Protein AF-A7RMU3-F1 (afdb_monomer)

pLDDT: mean 78.62, std 14.37, range [49.41, 98.62]

Secondary structure (DSSP, 8-state):
--HHHHHHHHHHHHHHHHHHHHHHHHHT----S---TTSPPPP----HHHHHPPP--SHHHHHHHHHHHHHHHTT-SS----HHHHHTT--S-TT---HHHHHHHHHHHHHHHHHT--HHHHHHHHHHHHHHHHHHHHHHHHHHHHHHHHHHHHHHHHHH--

Foldseek 3Di:
DPVVVVVVVVVVVVLVVLLVVLLCVVVPLPPPPPDPPVADDPDSLPDPLPPPDDPPDDPVSSVVSSVQVSCVVVVNHDDQQDVVVVQVPDPDDDPDDDSVNSVVSVVCVSCVVVVPPCRVVVVVVVVVVVVVVVVVVVVVVVVVVVVVVVVVVVVVVVVVVD

Solvent-accessible surface area (backbone atoms only — not comparable to full-atom values): 9875 Å² total; per-residue (Å²): 137,60,71,66,60,54,53,50,52,53,49,52,48,51,53,51,55,49,47,52,50,51,47,45,55,65,72,54,64,59,71,67,75,83,67,56,90,89,51,84,77,75,81,80,78,74,51,75,71,66,74,78,52,73,84,78,81,50,74,68,49,50,50,56,50,44,49,50,49,47,31,39,74,76,69,74,42,84,86,62,68,58,53,74,68,54,57,78,75,49,98,66,74,88,88,77,74,53,74,65,54,32,48,51,55,52,51,50,65,68,48,51,70,61,78,72,61,49,67,66,60,54,47,52,54,51,48,54,52,49,51,55,51,49,52,50,54,53,51,52,51,50,53,52,52,48,55,52,49,55,53,47,54,51,54,54,52,59,63,73,77,108

InterPro domains:
  IPR025486 LONGIFOLIA 1/2-like, C-terminal domain [PF14309] (7-140)
  IPR028750 Centrosome-associated protein 350/Coiled-coil domain-containing protein 187 [PTHR13958] (4-151)

Structure (mmCIF, N/CA/C/O backbone):
data_AF-A7RMU3-F1
#
_entry.id   AF-A7RMU3-F1
#
loop_
_atom_site.group_PDB
_atom_site.id
_atom_site.type_symbol
_atom_site.label_atom_id
_atom_site.label_alt_id
_atom_site.label_comp_id
_atom_site.label_asym_id
_atom_site.label_entity_id
_atom_site.label_seq_id
_atom_site.pdbx_PDB_ins_code
_atom_site.Cartn_x
_atom_site.Cartn_y
_atom_site.Cartn_z
_atom_site.occupancy
_atom_site.B_iso_or_equiv
_atom_site.auth_seq_id
_atom_site.auth_comp_id
_atom_site.auth_asym_id
_atom_site.auth_atom_id
_atom_site.pdbx_PDB_model_num
ATOM 1 N N . ASN A 1 1 ? 10.843 22.981 -36.437 1.00 56.31 1 ASN A N 1
ATOM 2 C CA . ASN A 1 1 ? 10.324 21.910 -35.562 1.00 56.31 1 ASN A CA 1
ATOM 3 C C . ASN A 1 1 ? 10.953 20.600 -35.972 1.00 56.31 1 ASN A C 1
ATOM 5 O O . ASN A 1 1 ? 10.464 19.962 -36.891 1.00 56.31 1 ASN A O 1
ATOM 9 N N . ASP A 1 2 ? 12.086 20.269 -35.358 1.00 63.22 2 ASP A N 1
ATOM 10 C CA . ASP A 1 2 ? 12.816 19.035 -35.638 1.00 63.22 2 ASP A CA 1
ATOM 11 C C . ASP A 1 2 ? 12.253 17.925 -34.725 1.00 63.22 2 ASP A C 1
ATOM 13 O O . ASP A 1 2 ? 12.380 18.038 -33.499 1.00 63.22 2 ASP A O 1
ATOM 17 N N . PRO A 1 3 ? 11.566 16.898 -35.258 1.00 70.25 3 PRO A N 1
ATOM 18 C CA . PRO A 1 3 ? 10.909 15.867 -34.444 1.00 70.25 3 PRO A CA 1
ATOM 19 C C . PRO A 1 3 ? 11.898 15.108 -33.546 1.00 70.25 3 PRO A C 1
ATOM 21 O O . PRO A 1 3 ? 11.534 14.642 -32.465 1.00 70.25 3 PRO A O 1
ATOM 24 N N . ASN A 1 4 ? 13.170 15.054 -33.945 1.00 79.50 4 ASN A N 1
ATOM 25 C CA . ASN A 1 4 ? 14.235 14.423 -33.175 1.00 79.50 4 ASN A CA 1
ATOM 26 C C . ASN A 1 4 ? 14.568 15.201 -31.886 1.00 79.50 4 ASN A C 1
ATOM 28 O O . ASN A 1 4 ? 14.820 14.611 -30.835 1.00 79.50 4 ASN A O 1
ATOM 32 N N . ALA A 1 5 ? 14.504 16.536 -31.932 1.00 83.00 5 ALA A N 1
ATOM 33 C CA . ALA A 1 5 ? 14.747 17.377 -30.761 1.00 83.00 5 ALA A CA 1
ATOM 34 C C . ALA A 1 5 ? 13.651 17.198 -29.696 1.00 83.00 5 ALA A C 1
ATOM 36 O O . ALA A 1 5 ? 13.964 17.108 -28.509 1.00 83.00 5 ALA A O 1
ATOM 37 N N . ALA A 1 6 ? 12.388 17.072 -30.118 1.00 85.81 6 ALA A N 1
ATOM 38 C CA . ALA A 1 6 ? 11.264 16.820 -29.216 1.00 85.81 6 ALA A CA 1
ATOM 39 C C . ALA A 1 6 ? 11.362 15.431 -28.561 1.00 85.81 6 ALA A C 1
ATOM 41 O O . ALA A 1 6 ? 11.269 15.319 -27.341 1.00 85.81 6 ALA A O 1
ATOM 42 N N . SER A 1 7 ? 11.654 14.387 -29.347 1.00 87.25 7 SER A N 1
ATOM 43 C CA . SER A 1 7 ? 11.847 13.027 -28.821 1.00 87.25 7 SER A CA 1
ATOM 44 C C . SER A 1 7 ? 12.990 12.956 -27.804 1.00 87.25 7 SER A C 1
ATOM 46 O O . SER A 1 7 ? 12.871 12.283 -26.779 1.00 87.25 7 SER A O 1
ATOM 48 N N . LYS A 1 8 ? 14.094 13.670 -28.057 1.00 91.00 8 LYS A N 1
ATOM 49 C CA . LYS A 1 8 ? 15.239 13.732 -27.140 1.00 91.00 8 LYS A CA 1
ATOM 50 C C . LYS A 1 8 ? 14.878 14.404 -25.815 1.00 91.00 8 LYS A C 1
ATOM 52 O O . LYS A 1 8 ? 15.271 13.904 -24.765 1.00 91.00 8 LYS A O 1
ATOM 57 N N . GLN A 1 9 ? 14.119 15.499 -25.851 1.00 91.50 9 GLN A N 1
ATOM 58 C CA . GLN A 1 9 ? 13.654 16.187 -24.642 1.00 91.50 9 GLN A CA 1
ATOM 59 C C . GLN A 1 9 ? 12.694 15.314 -23.824 1.00 91.50 9 GLN A C 1
ATOM 61 O O . GLN A 1 9 ? 12.843 15.221 -22.608 1.00 91.50 9 GLN A O 1
ATOM 66 N N . SER A 1 10 ? 11.756 14.621 -24.480 1.00 91.12 10 SER A N 1
ATOM 67 C CA . SER A 1 10 ? 10.851 13.680 -23.808 1.00 91.12 10 SER A CA 1
ATOM 68 C C . SER A 1 10 ? 11.609 12.537 -23.133 1.00 91.12 10 SER A C 1
ATOM 70 O O . SER A 1 10 ? 11.321 12.216 -21.983 1.00 91.12 10 SER A O 1
ATOM 72 N N . TYR A 1 11 ? 12.611 11.963 -23.806 1.00 91.81 11 TYR A N 1
ATOM 73 C CA . TYR A 1 11 ? 13.447 10.910 -23.227 1.00 91.81 11 TYR A CA 1
ATOM 74 C C . TYR A 1 11 ? 14.271 11.408 -22.031 1.00 91.81 11 TYR A C 1
ATOM 76 O O . TYR A 1 11 ? 14.310 10.750 -20.998 1.00 91.81 11 TYR A O 1
ATOM 84 N N . GLN A 1 12 ? 14.888 12.592 -22.131 1.00 92.75 12 GLN A N 1
ATOM 85 C CA . GLN A 1 12 ? 15.633 13.193 -21.017 1.00 92.75 12 GLN A CA 1
ATOM 86 C C . GLN A 1 12 ? 14.746 13.428 -19.796 1.00 92.75 12 GLN A C 1
ATOM 88 O O . GLN A 1 12 ? 15.159 13.127 -18.678 1.00 92.75 12 GLN A O 1
ATOM 93 N N . LYS A 1 13 ? 13.523 13.923 -20.013 1.00 94.44 13 LYS A N 1
ATOM 94 C CA . LYS A 1 13 ? 12.555 14.121 -18.938 1.00 94.44 13 LYS A CA 1
ATOM 95 C C . LYS A 1 13 ? 12.155 12.795 -18.292 1.00 94.44 13 LYS A C 1
ATOM 97 O O . LYS A 1 13 ? 12.192 12.697 -17.076 1.00 94.44 13 LYS A O 1
ATOM 102 N N . LEU A 1 14 ? 11.864 11.769 -19.094 1.00 93.88 14 LEU A N 1
ATOM 103 C CA . LEU A 1 14 ? 11.546 10.432 -18.589 1.00 93.88 14 LEU A CA 1
ATOM 104 C C . LEU A 1 14 ? 12.677 9.868 -17.726 1.00 93.88 14 LEU A C 1
ATOM 106 O O . LEU A 1 14 ? 12.418 9.377 -16.635 1.00 93.88 14 LEU A O 1
ATOM 110 N N . VAL A 1 15 ? 13.927 9.960 -18.189 1.00 94.69 15 VAL A N 1
ATOM 111 C CA . VAL A 1 15 ? 15.086 9.477 -17.423 1.00 94.69 15 VAL A CA 1
ATOM 112 C C . VAL A 1 15 ? 15.251 10.270 -16.128 1.00 94.69 15 VAL A C 1
ATOM 114 O O . VAL A 1 15 ? 15.535 9.674 -15.093 1.00 94.69 15 VAL A O 1
ATOM 117 N N . PHE A 1 16 ? 15.059 11.590 -16.160 1.00 95.19 16 PHE A N 1
ATOM 118 C CA . PHE A 1 16 ? 15.137 12.438 -14.972 1.00 95.19 16 PHE A CA 1
ATOM 119 C C . PHE A 1 16 ? 14.052 12.093 -13.943 1.00 95.19 16 PHE A C 1
ATOM 121 O O . PHE A 1 16 ? 14.377 11.830 -12.785 1.00 95.19 16 PHE A O 1
ATOM 128 N N . ASP A 1 17 ? 12.790 12.033 -14.373 1.00 94.88 17 ASP A N 1
ATOM 129 C CA . ASP A 1 17 ? 11.648 11.712 -13.513 1.00 94.88 17 ASP A CA 1
ATOM 130 C C . ASP A 1 17 ? 11.823 10.311 -12.897 1.00 94.88 17 ASP A C 1
ATOM 132 O O . ASP A 1 17 ? 11.750 10.159 -11.677 1.00 94.88 17 ASP A O 1
ATOM 136 N N . LEU A 1 18 ? 12.204 9.321 -13.717 1.00 92.75 18 LEU A N 1
ATOM 137 C CA . LEU A 1 18 ? 12.477 7.948 -13.283 1.00 92.75 18 LEU A CA 1
ATOM 138 C C . LEU A 1 18 ? 13.647 7.860 -12.293 1.00 92.75 18 LEU A C 1
ATOM 140 O O . LEU A 1 18 ? 13.594 7.096 -11.334 1.00 92.75 18 LEU A O 1
ATOM 144 N N . THR A 1 19 ? 14.711 8.636 -12.510 1.00 93.62 19 THR A N 1
ATOM 145 C CA . THR A 1 19 ? 15.846 8.708 -11.575 1.00 93.62 19 THR A CA 1
ATOM 146 C C . THR A 1 19 ? 15.390 9.258 -10.227 1.00 93.62 19 THR A C 1
ATOM 148 O O . THR A 1 19 ? 15.781 8.730 -9.188 1.00 93.62 19 THR A O 1
ATOM 151 N N . GLY A 1 20 ? 14.529 10.279 -10.236 1.00 90.75 20 GLY A N 1
ATOM 152 C CA . GLY A 1 20 ? 13.927 10.840 -9.029 1.00 90.75 20 GLY A CA 1
ATOM 153 C C . GLY A 1 20 ? 13.026 9.849 -8.290 1.00 90.75 20 GLY A C 1
ATOM 154 O O . GLY A 1 20 ? 13.092 9.792 -7.064 1.00 90.75 20 GLY A O 1
ATOM 155 N N . ASP A 1 21 ? 12.227 9.061 -9.013 1.00 88.62 21 ASP A N 1
ATOM 156 C CA . ASP A 1 21 ? 11.401 7.989 -8.439 1.00 88.62 21 ASP A CA 1
ATOM 157 C C . ASP A 1 21 ? 12.266 6.901 -7.797 1.00 88.62 21 ASP A C 1
ATOM 159 O O . ASP A 1 21 ? 12.105 6.606 -6.619 1.00 88.62 21 ASP A O 1
ATOM 163 N N . VAL A 1 22 ? 13.258 6.376 -8.522 1.00 87.44 22 VAL A N 1
ATOM 164 C CA . VAL A 1 22 ? 14.179 5.351 -8.001 1.00 87.44 22 VAL A CA 1
ATOM 165 C C . VAL A 1 22 ? 14.943 5.855 -6.778 1.00 87.44 22 VAL A C 1
ATOM 167 O O . VAL A 1 22 ? 15.112 5.124 -5.804 1.00 87.44 22 VAL A O 1
ATOM 170 N N . PHE A 1 23 ? 15.412 7.101 -6.809 1.00 86.75 23 PHE A N 1
ATOM 171 C CA . PHE A 1 23 ? 16.109 7.699 -5.676 1.00 86.75 23 PHE A CA 1
ATOM 172 C C . PHE A 1 23 ? 15.183 7.883 -4.473 1.00 86.75 23 PHE A C 1
ATOM 174 O O . PHE A 1 23 ? 15.583 7.595 -3.344 1.00 86.75 23 PHE A O 1
ATOM 181 N N . ARG A 1 24 ? 13.931 8.305 -4.703 1.00 84.44 24 ARG A N 1
ATOM 182 C CA . ARG A 1 24 ? 12.916 8.335 -3.651 1.00 84.44 24 ARG A CA 1
ATOM 183 C C . ARG A 1 24 ? 12.680 6.948 -3.096 1.00 84.44 24 ARG A C 1
ATOM 185 O O . ARG A 1 24 ? 12.757 6.844 -1.890 1.00 84.44 24 ARG A O 1
ATOM 192 N N . ASP A 1 25 ? 12.494 5.915 -3.905 1.00 80.31 25 ASP A N 1
ATOM 193 C CA . ASP A 1 25 ? 12.269 4.544 -3.429 1.00 80.31 25 ASP A CA 1
ATOM 194 C C . ASP A 1 25 ? 13.432 4.009 -2.578 1.00 80.31 25 ASP A C 1
ATOM 196 O O . ASP A 1 25 ? 13.215 3.265 -1.625 1.00 80.31 25 ASP A O 1
ATOM 200 N N . ILE A 1 26 ? 14.670 4.400 -2.895 1.00 79.62 26 ILE A N 1
ATOM 201 C CA . ILE A 1 26 ? 15.865 4.059 -2.105 1.00 79.62 26 ILE A CA 1
ATOM 202 C C . ILE A 1 26 ? 15.875 4.828 -0.772 1.00 79.62 26 ILE A C 1
ATOM 204 O O . ILE A 1 26 ? 16.167 4.278 0.284 1.00 79.62 26 ILE A O 1
ATOM 208 N N . LEU A 1 27 ? 15.536 6.115 -0.770 1.00 75.06 27 LEU A N 1
ATOM 209 C CA . LEU A 1 27 ? 15.472 6.886 0.479 1.00 75.06 27 LEU A CA 1
ATOM 210 C C . LEU A 1 27 ? 14.223 6.565 1.320 1.00 75.06 27 LEU A C 1
ATOM 212 O O . LEU A 1 27 ? 14.271 6.618 2.546 1.00 75.06 27 LEU A O 1
ATOM 216 N N . HIS A 1 28 ? 13.125 6.218 0.654 1.00 66.62 28 HIS A N 1
ATOM 217 C CA . HIS A 1 28 ? 11.844 5.766 1.188 1.00 66.62 28 HIS A CA 1
ATOM 218 C C . HIS A 1 28 ? 11.833 4.243 1.304 1.00 66.62 28 HIS A C 1
ATOM 220 O O . HIS A 1 28 ? 10.772 3.629 1.197 1.00 66.62 28 HIS A O 1
ATOM 226 N N . GLU A 1 29 ? 12.969 3.605 1.614 1.00 58.12 29 GLU A N 1
ATOM 227 C CA . GLU A 1 29 ? 12.901 2.363 2.380 1.00 58.12 29 GLU A CA 1
ATOM 228 C C . GLU A 1 29 ? 12.344 2.747 3.758 1.00 58.12 29 GLU A C 1
ATOM 230 O O . GLU A 1 29 ? 13.066 2.911 4.743 1.00 58.12 29 GLU A O 1
ATOM 235 N N . GLU A 1 30 ? 11.037 3.032 3.763 1.00 49.41 30 GLU A N 1
ATOM 236 C CA . GLU A 1 30 ? 10.263 3.530 4.870 1.00 49.41 30 GLU A CA 1
ATOM 237 C C . GLU A 1 30 ? 10.587 2.586 6.008 1.00 49.41 30 GLU A C 1
ATOM 239 O O . GLU A 1 30 ? 10.277 1.389 5.966 1.00 49.41 30 GLU A O 1
ATOM 244 N N . SER A 1 31 ? 11.225 3.117 7.052 1.00 50.72 31 SER A N 1
ATOM 245 C CA . SER A 1 31 ? 10.990 2.548 8.364 1.00 50.72 31 SER A CA 1
ATOM 246 C C . SER A 1 31 ? 9.474 2.406 8.435 1.00 50.72 31 SER A C 1
ATOM 248 O O . SER A 1 31 ? 8.814 3.445 8.344 1.00 50.72 31 SER A O 1
ATOM 250 N N . PRO A 1 32 ? 8.923 1.174 8.517 1.00 56.69 32 PRO A N 1
ATOM 251 C CA . PRO A 1 32 ? 7.483 0.992 8.546 1.00 56.69 32 PRO A CA 1
ATOM 252 C C . PRO A 1 32 ? 6.947 1.999 9.559 1.00 56.69 32 PRO A C 1
ATOM 254 O O . P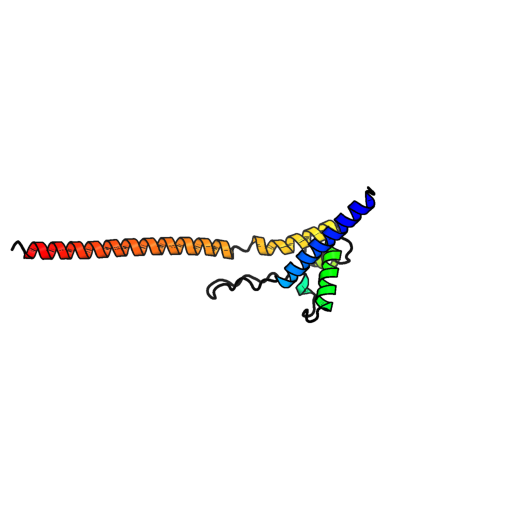RO A 1 32 ? 7.556 2.067 10.641 1.00 56.69 32 PRO A O 1
ATOM 257 N N . PRO A 1 33 ? 5.936 2.823 9.210 1.00 59.28 33 PRO A N 1
ATOM 258 C CA . PRO A 1 33 ? 5.424 3.849 10.114 1.00 59.28 33 PRO A CA 1
ATOM 259 C C . PRO A 1 33 ? 5.280 3.190 11.470 1.00 59.28 33 PRO A C 1
ATOM 261 O O . PRO A 1 33 ? 4.690 2.110 11.516 1.00 59.28 33 PRO A O 1
ATOM 264 N N . ALA A 1 34 ? 5.963 3.737 12.487 1.00 65.69 34 ALA A N 1
ATOM 265 C CA . ALA A 1 34 ? 6.319 3.008 13.701 1.00 65.69 34 ALA A CA 1
ATOM 266 C C . ALA A 1 34 ? 5.100 2.241 14.219 1.00 65.69 34 ALA A C 1
ATOM 268 O O . ALA A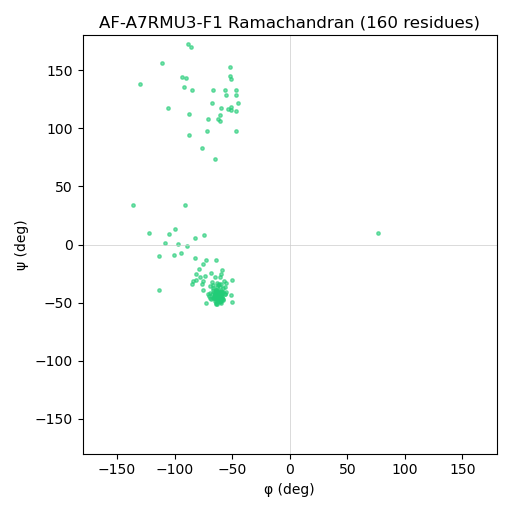 1 34 ? 4.206 2.824 14.833 1.00 65.69 34 ALA A O 1
ATOM 269 N N . ARG A 1 35 ? 5.023 0.944 13.885 1.00 71.19 35 ARG A N 1
ATOM 270 C CA . ARG A 1 35 ? 3.855 0.149 14.243 1.00 71.19 35 ARG A CA 1
ATOM 271 C C . ARG A 1 35 ? 3.880 0.064 15.765 1.00 71.19 35 ARG A C 1
ATOM 273 O O . ARG A 1 35 ? 4.952 -0.186 16.326 1.00 71.19 35 ARG A O 1
ATOM 280 N N . PRO A 1 36 ? 2.751 0.310 16.443 1.00 77.94 36 PRO A N 1
ATOM 281 C CA . PRO A 1 36 ? 2.696 0.170 17.888 1.00 77.94 36 PRO A CA 1
ATOM 282 C C . PRO A 1 36 ? 3.225 -1.204 18.314 1.00 77.94 36 PRO A C 1
ATOM 284 O O . PRO A 1 36 ? 2.997 -2.190 17.621 1.00 77.94 36 PRO A O 1
ATOM 287 N N . LEU A 1 37 ? 3.907 -1.287 19.459 1.00 79.12 37 LEU A N 1
ATOM 288 C CA . LEU A 1 37 ? 4.605 -2.508 19.904 1.00 79.12 37 LEU A CA 1
ATOM 289 C C . LEU A 1 37 ? 3.696 -3.741 20.058 1.00 79.12 37 LEU A C 1
ATOM 291 O O . LEU A 1 37 ? 4.177 -4.869 20.043 1.00 79.12 37 LEU A O 1
ATOM 295 N N . TRP A 1 38 ? 2.390 -3.532 20.228 1.00 80.44 38 TRP A N 1
ATOM 296 C CA . TRP A 1 38 ? 1.387 -4.592 20.330 1.00 80.44 38 TRP A CA 1
ATOM 297 C C . TRP A 1 38 ? 0.931 -5.129 18.961 1.00 80.44 38 TRP A C 1
ATOM 299 O O . TRP A 1 38 ? 0.250 -6.152 18.895 1.00 80.44 38 TRP A O 1
ATOM 309 N N . MET A 1 39 ? 1.291 -4.457 17.866 1.00 77.19 39 MET A N 1
ATOM 310 C CA . MET A 1 39 ? 0.985 -4.872 16.502 1.00 77.19 39 MET A CA 1
ATOM 311 C C . MET A 1 39 ? 2.107 -5.762 15.962 1.00 77.19 39 MET A C 1
ATOM 313 O O . MET A 1 39 ? 3.289 -5.524 16.216 1.00 77.19 39 MET A O 1
ATOM 317 N N . LYS A 1 40 ? 1.750 -6.778 15.168 1.00 77.19 40 LYS A N 1
ATOM 318 C CA . LYS A 1 40 ? 2.741 -7.586 14.450 1.00 77.19 40 LYS A CA 1
ATOM 319 C C . LYS A 1 40 ? 3.631 -6.668 13.602 1.00 77.19 40 LYS A C 1
ATOM 321 O O . LYS A 1 40 ? 3.147 -5.830 12.837 1.00 77.19 40 LYS A O 1
ATOM 326 N N . GLN A 1 41 ? 4.947 -6.818 13.744 1.00 71.06 41 GLN A N 1
ATOM 327 C CA . GLN A 1 41 ? 5.896 -6.113 12.889 1.00 71.06 41 GLN A CA 1
ATOM 328 C C . GLN A 1 41 ? 5.781 -6.662 11.469 1.00 71.06 41 GLN A C 1
ATOM 330 O O . GLN A 1 41 ? 6.013 -7.852 11.243 1.00 71.06 41 GLN A O 1
ATOM 335 N N . ARG A 1 42 ? 5.484 -5.780 10.510 1.00 66.88 42 ARG A N 1
ATOM 336 C CA . ARG A 1 42 ? 5.448 -6.151 9.095 1.00 66.88 42 ARG A CA 1
ATOM 337 C C . ARG A 1 42 ? 6.794 -6.750 8.695 1.00 66.88 42 ARG A C 1
ATOM 339 O O . ARG A 1 42 ? 7.857 -6.194 9.000 1.00 66.88 42 ARG A O 1
ATOM 346 N N . ARG A 1 43 ? 6.756 -7.890 8.001 1.00 63.53 43 ARG A N 1
ATOM 347 C CA . ARG A 1 43 ? 7.964 -8.495 7.433 1.00 63.53 43 ARG A CA 1
ATOM 348 C C . ARG A 1 43 ? 8.576 -7.488 6.464 1.00 63.53 43 ARG A C 1
ATOM 350 O O . ARG A 1 43 ? 7.945 -7.109 5.482 1.00 63.53 43 ARG A O 1
ATOM 357 N N . ARG A 1 44 ? 9.799 -7.030 6.757 1.00 59.41 44 ARG A N 1
ATOM 358 C CA . ARG A 1 44 ? 10.530 -6.125 5.864 1.00 59.41 44 ARG A CA 1
ATOM 359 C C . ARG A 1 44 ? 10.767 -6.847 4.541 1.00 59.41 44 ARG A C 1
ATOM 361 O O . ARG A 1 44 ? 11.585 -7.767 4.481 1.00 59.41 44 ARG A O 1
ATOM 368 N N . GLN A 1 45 ? 10.062 -6.431 3.496 1.00 58.94 45 GLN A N 1
ATOM 369 C CA . GLN A 1 45 ? 10.390 -6.827 2.136 1.00 58.94 45 GLN A CA 1
ATOM 370 C C . GLN A 1 45 ? 11.668 -6.083 1.772 1.00 58.94 45 GLN A C 1
ATOM 372 O O . GLN A 1 45 ? 11.629 -4.905 1.443 1.00 58.94 45 GLN A O 1
ATOM 377 N N . LYS A 1 46 ? 12.824 -6.744 1.903 1.00 55.56 46 LYS A N 1
ATOM 378 C CA . LYS A 1 46 ? 14.081 -6.155 1.435 1.00 55.56 46 LYS A CA 1
ATOM 379 C C . LYS A 1 46 ? 13.947 -5.926 -0.065 1.00 55.56 46 LYS A C 1
ATOM 381 O O . LYS A 1 46 ? 13.908 -6.909 -0.828 1.00 55.56 46 LYS A O 1
ATOM 386 N N . SER A 1 47 ? 13.895 -4.657 -0.473 1.00 58.38 47 SER A N 1
ATOM 387 C CA . SER A 1 47 ? 13.983 -4.294 -1.885 1.00 58.38 47 SER A CA 1
ATOM 388 C C . SER A 1 47 ? 15.217 -4.981 -2.478 1.00 58.38 47 SER A C 1
ATOM 390 O O . SER A 1 47 ? 16.233 -5.155 -1.795 1.00 58.38 47 SER A O 1
ATOM 392 N N . ARG A 1 48 ? 15.125 -5.457 -3.730 1.00 57.50 48 ARG A N 1
ATOM 393 C CA . ARG A 1 48 ? 16.240 -6.146 -4.417 1.00 57.50 48 ARG A CA 1
ATOM 394 C C . ARG A 1 48 ? 17.540 -5.343 -4.332 1.00 57.50 48 ARG A C 1
ATOM 396 O O . ARG A 1 48 ? 18.602 -5.945 -4.217 1.00 57.50 48 ARG A O 1
ATOM 403 N N . ILE A 1 49 ? 17.406 -4.020 -4.280 1.00 54.41 49 ILE A N 1
ATOM 404 C CA . ILE A 1 49 ? 18.471 -3.043 -4.093 1.00 54.41 49 ILE A CA 1
ATOM 405 C C . ILE A 1 49 ? 19.347 -3.419 -2.882 1.00 54.41 49 ILE A C 1
ATOM 407 O O . ILE A 1 49 ? 20.546 -3.601 -3.025 1.00 54.41 49 ILE A O 1
ATOM 411 N N . TYR A 1 50 ? 18.767 -3.711 -1.718 1.00 55.56 50 TYR A N 1
ATOM 412 C CA . TYR A 1 50 ? 19.525 -3.976 -0.483 1.00 55.56 50 TYR A CA 1
ATOM 413 C C . TYR A 1 50 ? 19.918 -5.437 -0.268 1.00 55.56 50 TYR A C 1
ATOM 415 O O . TYR A 1 50 ? 20.541 -5.773 0.741 1.00 55.56 50 TYR A O 1
ATOM 423 N N . ARG A 1 51 ? 19.532 -6.352 -1.168 1.00 55.41 51 ARG A N 1
ATOM 424 C CA . ARG A 1 51 ? 19.918 -7.768 -1.037 1.00 55.41 51 ARG A CA 1
ATOM 425 C C . ARG A 1 51 ? 21.357 -8.028 -1.476 1.00 55.41 51 ARG A C 1
ATOM 427 O O . ARG A 1 51 ? 21.950 -8.980 -0.975 1.00 55.41 51 ARG A O 1
ATOM 434 N N . SER A 1 52 ? 21.892 -7.220 -2.388 1.00 51.81 52 SER A N 1
ATOM 435 C CA . SER A 1 52 ? 23.229 -7.394 -2.972 1.00 51.81 52 SER A CA 1
ATOM 436 C C . SER A 1 52 ? 24.223 -6.294 -2.607 1.00 51.81 52 SER A C 1
ATOM 438 O O . SER A 1 52 ? 25.405 -6.451 -2.902 1.00 51.81 52 SER A O 1
ATOM 440 N N . LEU A 1 53 ? 23.775 -5.203 -1.983 1.00 53.53 53 LEU A N 1
ATOM 441 C CA . LEU A 1 53 ? 24.631 -4.056 -1.705 1.00 53.53 53 LEU A CA 1
ATOM 442 C C . LEU A 1 53 ? 25.291 -4.134 -0.329 1.00 53.53 53 LEU A C 1
ATOM 444 O O . LEU A 1 53 ? 24.659 -4.428 0.688 1.00 53.53 53 LEU A O 1
ATOM 448 N N . THR A 1 54 ? 26.582 -3.811 -0.318 1.00 58.19 54 THR A N 1
ATOM 449 C CA . THR A 1 54 ? 27.279 -3.250 0.840 1.00 58.19 54 THR A CA 1
ATOM 450 C C . THR A 1 54 ? 26.512 -2.035 1.377 1.00 58.19 54 THR A C 1
ATOM 452 O O . THR A 1 54 ? 25.798 -1.389 0.610 1.00 58.19 54 THR A O 1
ATOM 455 N N . PRO A 1 55 ? 26.610 -1.711 2.679 1.00 62.75 55 PRO A N 1
ATOM 456 C CA . PRO A 1 55 ? 25.898 -0.569 3.245 1.00 62.75 55 PRO A CA 1
ATOM 457 C C . PRO A 1 55 ? 26.218 0.702 2.450 1.00 62.75 55 PRO A C 1
ATOM 459 O O . PRO A 1 55 ? 27.377 1.104 2.421 1.00 62.75 55 PRO A O 1
ATOM 462 N N . LEU A 1 56 ? 25.200 1.294 1.819 1.00 70.75 56 LEU A N 1
ATOM 463 C CA . LEU A 1 56 ? 25.289 2.571 1.109 1.00 70.75 56 LEU A CA 1
ATOM 464 C C . LEU A 1 56 ? 25.717 3.646 2.116 1.00 70.75 56 LEU A C 1
ATOM 466 O O . LEU A 1 56 ? 24.932 4.006 3.001 1.00 70.75 56 LEU A O 1
ATOM 470 N N . ARG A 1 57 ? 26.969 4.099 2.044 1.00 72.12 57 ARG A N 1
ATOM 471 C CA . ARG A 1 57 ? 27.537 5.061 3.001 1.00 72.12 57 ARG A CA 1
ATOM 472 C C . ARG A 1 57 ? 27.855 6.392 2.351 1.00 72.12 57 ARG A C 1
ATOM 474 O O . ARG A 1 57 ? 27.591 7.419 2.972 1.00 72.12 57 ARG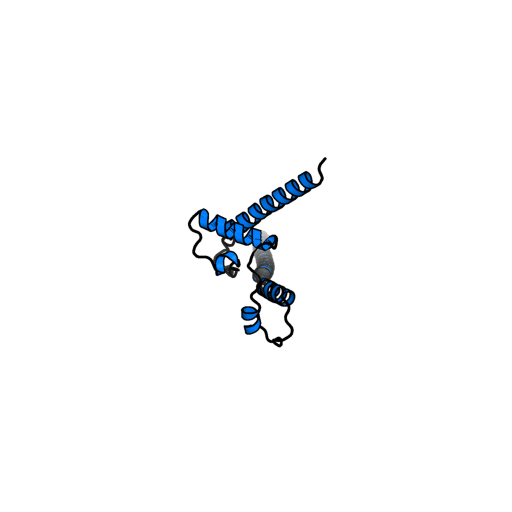 A O 1
ATOM 481 N N . ASP A 1 58 ? 28.358 6.350 1.125 1.00 80.00 58 ASP A N 1
ATOM 482 C CA . ASP A 1 58 ? 28.831 7.526 0.408 1.00 80.00 58 ASP A CA 1
ATOM 483 C C . ASP A 1 58 ? 27.912 7.859 -0.775 1.00 80.00 58 ASP A C 1
ATOM 485 O O . ASP A 1 58 ? 27.198 7.001 -1.294 1.00 80.00 58 ASP A O 1
ATOM 489 N N . GLU A 1 59 ? 27.914 9.122 -1.208 1.00 80.75 59 GLU A N 1
ATOM 490 C CA . GLU A 1 59 ? 27.087 9.608 -2.328 1.00 80.75 59 GLU A CA 1
ATOM 491 C C . GLU A 1 59 ? 27.335 8.813 -3.623 1.00 80.75 59 GLU A C 1
ATOM 493 O O . GLU A 1 59 ? 26.394 8.496 -4.355 1.00 80.75 59 GLU A O 1
ATOM 498 N N . ASP A 1 60 ? 28.585 8.407 -3.851 1.00 82.06 60 ASP A N 1
ATOM 499 C CA . ASP A 1 60 ? 28.988 7.595 -5.000 1.00 82.06 60 ASP A CA 1
ATOM 500 C C . ASP A 1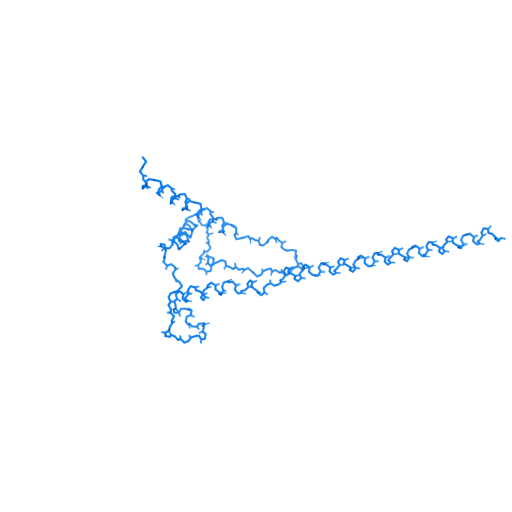 60 ? 28.325 6.206 -5.006 1.00 82.06 60 ASP A C 1
ATOM 502 O O . ASP A 1 60 ? 27.964 5.696 -6.073 1.00 82.06 60 ASP A O 1
ATOM 506 N N . ASP A 1 61 ? 28.080 5.620 -3.826 1.00 81.25 61 ASP A N 1
ATOM 507 C CA . ASP A 1 61 ? 27.380 4.338 -3.707 1.00 81.25 61 ASP A CA 1
ATOM 508 C C . ASP A 1 61 ? 25.929 4.481 -4.186 1.00 81.25 61 ASP A C 1
ATOM 510 O O . ASP A 1 61 ? 25.421 3.649 -4.945 1.00 81.25 61 ASP A O 1
ATOM 514 N N . TYR A 1 62 ? 25.255 5.563 -3.777 1.00 82.25 62 TYR A N 1
ATOM 515 C CA . TYR A 1 62 ? 23.885 5.848 -4.208 1.00 82.25 62 TYR A CA 1
ATOM 516 C C . TYR A 1 62 ? 23.827 6.082 -5.713 1.00 82.25 62 TYR A C 1
ATOM 518 O O . TYR A 1 62 ? 22.935 5.550 -6.374 1.00 82.25 62 TYR A O 1
ATOM 526 N N . LEU A 1 63 ? 24.786 6.824 -6.270 1.00 86.88 63 LEU A N 1
ATOM 527 C CA . LEU A 1 63 ? 24.836 7.107 -7.700 1.00 86.88 63 LEU A CA 1
ATOM 528 C C . LEU A 1 63 ? 24.963 5.819 -8.517 1.00 86.88 63 LEU A C 1
ATOM 530 O O . LEU A 1 63 ? 24.174 5.608 -9.440 1.00 86.88 63 LEU A O 1
ATOM 534 N N . GLN A 1 64 ? 25.887 4.927 -8.152 1.00 85.19 64 GLN A N 1
ATOM 535 C CA . GLN A 1 64 ? 26.077 3.651 -8.847 1.00 85.19 64 GLN A CA 1
ATOM 536 C C . GLN A 1 64 ? 24.809 2.788 -8.808 1.00 85.19 64 GLN A C 1
ATOM 538 O O . GLN A 1 64 ? 24.423 2.159 -9.800 1.00 85.19 64 GLN A O 1
ATOM 543 N N . VAL A 1 65 ? 24.134 2.774 -7.663 1.00 83.56 65 VAL A N 1
ATOM 544 C CA . VAL A 1 65 ? 22.946 1.954 -7.429 1.00 83.56 65 VAL A CA 1
ATOM 545 C C . VAL A 1 65 ? 21.743 2.494 -8.182 1.00 83.56 65 VAL A C 1
ATOM 547 O O . VAL A 1 65 ? 21.116 1.747 -8.938 1.00 83.56 65 VAL A O 1
ATOM 550 N N . VAL A 1 66 ? 21.468 3.790 -8.049 1.00 88.00 66 VAL A N 1
ATOM 551 C CA . VAL A 1 66 ? 20.402 4.479 -8.783 1.00 88.00 66 VAL A CA 1
ATOM 552 C C . VAL A 1 66 ? 20.629 4.319 -10.281 1.00 88.00 66 VAL A C 1
ATOM 554 O O . VAL A 1 66 ? 19.717 3.909 -10.995 1.00 88.00 66 VAL A O 1
ATOM 557 N N . GLN A 1 67 ? 21.854 4.554 -10.760 1.00 89.12 67 GLN A N 1
ATOM 558 C CA . GLN A 1 67 ? 22.196 4.417 -12.171 1.00 89.12 67 GLN A CA 1
ATOM 559 C C . GLN A 1 67 ? 21.961 2.992 -12.671 1.00 89.12 67 GLN A C 1
ATOM 561 O O . GLN A 1 67 ? 21.314 2.811 -13.702 1.00 89.12 67 GLN A O 1
ATOM 566 N N . SER A 1 68 ? 22.444 1.974 -11.951 1.00 86.50 68 SER A N 1
ATOM 567 C CA . SER A 1 68 ? 22.236 0.577 -12.349 1.00 86.50 68 SER A CA 1
ATOM 568 C C . SER A 1 68 ? 20.746 0.234 -12.434 1.00 86.50 68 SER A C 1
ATOM 570 O O . SER A 1 68 ? 20.302 -0.377 -13.407 1.00 86.50 68 SER A O 1
ATOM 572 N N . ARG A 1 69 ? 19.948 0.715 -11.475 1.00 84.31 69 ARG A N 1
ATOM 573 C CA . ARG A 1 69 ? 18.509 0.473 -11.415 1.00 84.31 69 ARG A CA 1
ATOM 574 C C . ARG A 1 69 ? 17.755 1.180 -12.535 1.00 84.31 69 ARG A C 1
ATOM 576 O O . ARG A 1 69 ? 16.948 0.536 -13.200 1.00 84.31 69 ARG A O 1
ATOM 583 N N . VAL A 1 70 ? 18.035 2.460 -12.773 1.00 90.06 70 VAL A N 1
ATOM 584 C CA . VAL A 1 70 ? 17.449 3.231 -13.878 1.00 90.06 70 VAL A CA 1
ATOM 585 C C . VAL A 1 70 ? 17.788 2.568 -15.209 1.00 90.06 70 VAL A C 1
ATOM 587 O O . VAL A 1 70 ? 16.886 2.341 -16.009 1.00 90.06 70 VAL A O 1
ATOM 590 N N . MET A 1 71 ? 19.047 2.160 -15.411 1.00 88.88 71 MET A N 1
ATOM 591 C CA . MET A 1 71 ? 19.484 1.434 -16.608 1.00 88.88 71 MET A CA 1
ATOM 592 C C . MET A 1 71 ? 18.740 0.105 -16.784 1.00 88.88 71 MET A C 1
ATOM 594 O O . MET A 1 71 ? 18.314 -0.212 -17.894 1.00 88.88 71 MET A O 1
ATOM 598 N N . ASN A 1 72 ? 18.539 -0.664 -15.710 1.00 84.62 72 ASN A N 1
ATOM 599 C CA . ASN A 1 72 ? 17.758 -1.902 -15.758 1.00 84.62 72 ASN A CA 1
ATOM 600 C C . ASN A 1 72 ? 16.283 -1.636 -16.119 1.00 84.62 72 ASN A C 1
ATOM 602 O O . ASN A 1 72 ? 15.734 -2.348 -16.956 1.00 84.62 72 ASN A O 1
ATOM 606 N N . LEU A 1 73 ? 15.657 -0.596 -15.552 1.00 84.44 73 LEU A N 1
ATOM 607 C CA . LEU A 1 73 ? 14.252 -0.241 -15.809 1.00 84.44 73 LEU A CA 1
ATOM 608 C C . LEU A 1 73 ? 14.006 0.226 -17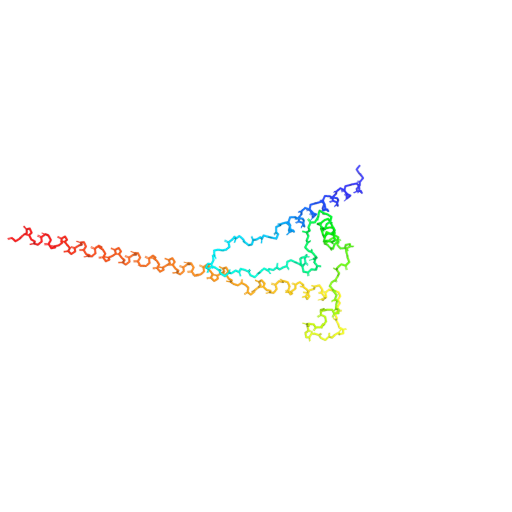.248 1.00 84.44 73 LEU A C 1
ATOM 610 O O . LEU A 1 73 ? 12.995 -0.132 -17.844 1.00 84.44 73 LEU A O 1
ATOM 614 N N . ILE A 1 74 ? 14.946 0.970 -17.835 1.00 87.06 74 ILE A N 1
ATOM 615 C CA . ILE A 1 74 ? 14.877 1.384 -19.248 1.00 87.06 74 ILE A CA 1
ATOM 616 C C . ILE A 1 74 ? 15.381 0.298 -20.217 1.00 87.06 74 ILE A C 1
ATOM 618 O O . ILE A 1 74 ? 15.487 0.541 -21.417 1.00 87.06 74 ILE A O 1
ATOM 622 N N . GLY A 1 75 ? 15.710 -0.899 -19.714 1.00 79.81 75 GLY A N 1
ATOM 623 C CA . GLY A 1 75 ? 16.121 -2.053 -20.520 1.00 79.81 75 GLY A CA 1
ATOM 624 C C . GLY A 1 75 ? 17.557 -2.006 -21.056 1.00 79.81 75 GLY A C 1
ATOM 625 O O . GLY A 1 75 ? 17.926 -2.849 -21.873 1.00 79.81 75 GLY A O 1
ATOM 626 N N . LEU A 1 76 ? 18.373 -1.050 -20.605 1.00 84.00 76 LEU A N 1
ATOM 627 C CA . LEU A 1 76 ? 19.783 -0.890 -20.990 1.00 84.00 76 LEU A CA 1
ATOM 628 C C . LEU A 1 76 ? 20.764 -1.568 -20.021 1.00 84.00 76 LEU A C 1
ATOM 630 O O . LEU A 1 76 ? 21.968 -1.595 -20.272 1.00 84.00 76 LEU A O 1
ATOM 634 N N . GLY A 1 77 ? 20.270 -2.072 -18.894 1.00 77.69 77 GLY A N 1
ATOM 635 C CA . GLY A 1 77 ? 21.085 -2.686 -17.856 1.00 77.69 77 GLY A CA 1
ATOM 636 C C . GLY A 1 77 ? 21.330 -4.187 -18.049 1.00 77.69 77 GLY A C 1
ATOM 637 O O . GLY A 1 77 ? 20.796 -4.838 -18.951 1.00 77.69 77 GLY A O 1
ATOM 638 N N . THR A 1 78 ? 22.196 -4.736 -17.198 1.00 67.06 78 THR A N 1
ATOM 639 C CA . THR A 1 78 ? 22.706 -6.113 -17.290 1.00 67.06 78 THR A CA 1
ATOM 640 C C . THR A 1 78 ? 22.018 -7.090 -16.334 1.00 67.06 78 THR A C 1
ATOM 642 O O . THR A 1 78 ? 22.216 -8.300 -16.471 1.00 67.06 78 THR A O 1
ATOM 645 N N . GLU A 1 79 ? 21.189 -6.615 -15.394 1.00 62.72 79 GLU A N 1
ATOM 646 C CA .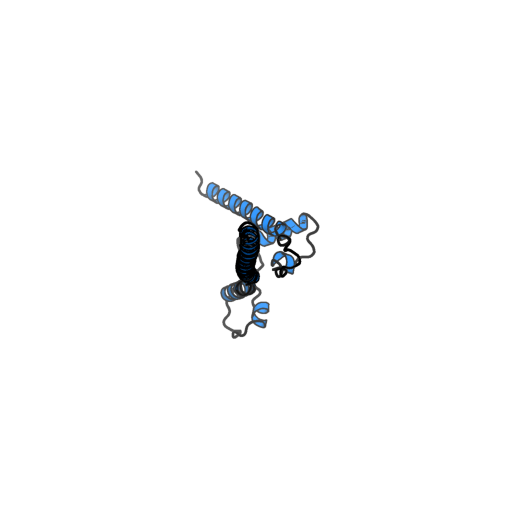 GLU A 1 79 ? 20.452 -7.486 -14.470 1.00 62.72 79 GLU A CA 1
ATOM 647 C C . GLU A 1 79 ? 19.265 -8.145 -15.177 1.00 62.72 79 GLU A C 1
ATOM 649 O O . GLU A 1 79 ? 18.118 -7.712 -15.080 1.00 62.72 79 GLU A O 1
ATOM 654 N N . ARG A 1 80 ? 19.532 -9.241 -15.884 1.00 61.81 80 ARG A N 1
ATOM 655 C CA . ARG A 1 80 ? 18.483 -10.187 -16.269 1.00 61.81 80 ARG A CA 1
ATOM 656 C C . ARG A 1 80 ? 18.387 -11.300 -15.226 1.00 61.81 80 ARG A C 1
ATOM 658 O O . ARG A 1 80 ? 19.425 -11.718 -14.702 1.00 61.81 80 ARG A O 1
ATOM 665 N N . PRO A 1 81 ? 17.180 -11.817 -14.934 1.00 62.12 81 PRO A N 1
ATOM 666 C CA . PRO A 1 81 ? 17.020 -12.984 -14.079 1.00 62.12 81 PRO A CA 1
ATOM 667 C C . PRO A 1 81 ? 17.932 -14.109 -14.560 1.00 62.12 81 PRO A C 1
ATOM 669 O O . PRO A 1 81 ? 17.812 -14.587 -15.690 1.00 62.12 81 PRO A O 1
ATOM 672 N N . ASN A 1 82 ? 18.862 -14.538 -13.707 1.00 62.91 82 ASN A N 1
ATOM 673 C CA . ASN A 1 82 ? 19.724 -15.652 -14.058 1.00 62.91 82 ASN A CA 1
ATOM 674 C C . ASN A 1 82 ? 18.887 -16.938 -14.056 1.00 62.91 82 ASN A C 1
ATOM 676 O O . ASN A 1 82 ? 18.487 -17.461 -13.013 1.00 62.91 82 ASN A O 1
ATOM 680 N N . LEU A 1 83 ? 18.629 -17.459 -15.252 1.00 60.31 83 LEU A N 1
ATOM 681 C CA . LEU A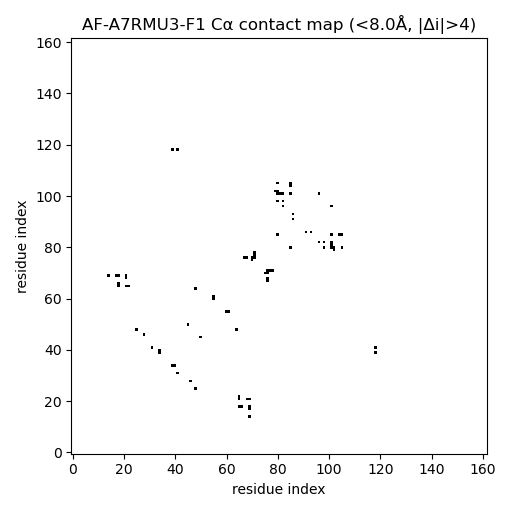 1 83 ? 17.816 -18.648 -15.446 1.00 60.31 83 LEU A CA 1
ATOM 682 C C . LEU A 1 83 ? 18.378 -19.858 -14.672 1.00 60.31 83 LEU A C 1
ATOM 684 O O . LEU A 1 83 ? 17.602 -20.659 -14.165 1.00 60.31 83 LEU A O 1
ATOM 688 N N . GLU A 1 84 ? 19.699 -19.961 -14.479 1.00 59.84 84 GLU A N 1
ATOM 689 C CA . GLU A 1 84 ? 20.360 -21.028 -13.702 1.00 59.84 84 GLU A CA 1
ATOM 690 C C . GLU A 1 84 ? 20.063 -20.979 -12.192 1.00 59.84 84 GLU A C 1
ATOM 692 O O . GLU A 1 84 ? 19.995 -22.019 -11.526 1.00 59.84 84 GLU A O 1
ATOM 697 N N . THR A 1 85 ? 19.865 -19.791 -11.612 1.00 61.09 85 THR A N 1
ATOM 698 C CA . THR A 1 85 ? 19.517 -19.658 -10.185 1.00 61.09 85 THR A CA 1
ATOM 699 C C . THR A 1 85 ? 18.023 -19.895 -9.946 1.00 61.09 85 THR A C 1
ATOM 701 O O . THR A 1 85 ? 17.651 -20.459 -8.913 1.00 61.09 85 THR A O 1
ATOM 704 N N . LEU A 1 86 ? 17.176 -19.563 -10.927 1.00 59.97 86 LEU A N 1
ATOM 705 C CA . LEU A 1 86 ? 15.732 -19.836 -10.932 1.00 59.97 86 LEU A CA 1
ATOM 706 C C . LEU A 1 86 ? 15.403 -21.310 -11.237 1.00 59.97 86 LEU A C 1
ATOM 708 O O . LEU A 1 86 ? 14.467 -21.881 -10.663 1.00 59.97 86 LEU A O 1
ATOM 712 N N . ARG A 1 87 ? 16.210 -21.961 -12.090 1.00 59.41 87 ARG A N 1
ATOM 713 C CA . ARG A 1 87 ? 16.115 -23.389 -12.451 1.00 59.41 87 ARG A CA 1
ATOM 714 C C . ARG A 1 87 ? 16.212 -24.309 -11.235 1.00 59.41 87 ARG A C 1
ATOM 716 O O . ARG A 1 87 ? 15.472 -25.282 -11.169 1.00 59.41 87 ARG A O 1
ATOM 723 N N . ARG A 1 88 ? 17.055 -23.978 -10.251 1.00 60.00 88 ARG A N 1
ATOM 724 C CA . ARG A 1 88 ? 17.283 -24.797 -9.044 1.00 60.00 88 ARG A CA 1
ATOM 725 C C . ARG A 1 88 ? 16.140 -24.783 -8.026 1.00 60.00 88 ARG A C 1
ATOM 727 O O . ARG A 1 88 ? 16.148 -25.595 -7.110 1.00 60.00 88 ARG A O 1
ATOM 734 N N . LYS A 1 89 ? 15.182 -23.860 -8.148 1.00 59.94 89 LYS A N 1
ATOM 735 C CA . LYS A 1 89 ? 14.170 -23.609 -7.107 1.00 59.94 89 LYS A CA 1
ATOM 736 C C . LYS A 1 89 ? 12.726 -23.777 -7.585 1.00 59.94 89 LYS A C 1
ATOM 738 O O . LYS A 1 89 ? 11.824 -23.380 -6.856 1.00 59.94 89 LYS A O 1
ATOM 743 N N . THR A 1 90 ? 12.490 -24.309 -8.789 1.00 59.84 90 THR A N 1
ATOM 744 C CA . THR A 1 90 ? 11.140 -24.513 -9.350 1.00 59.84 90 THR A CA 1
ATOM 745 C C . THR A 1 90 ? 10.959 -25.945 -9.869 1.00 59.84 90 THR A C 1
ATOM 747 O O . THR A 1 90 ? 11.857 -26.448 -10.542 1.00 59.84 90 THR A O 1
ATOM 750 N N . PRO A 1 91 ? 9.804 -26.601 -9.633 1.00 59.94 91 PRO A N 1
ATOM 751 C CA . PRO A 1 91 ? 9.562 -27.995 -10.032 1.00 59.94 91 PRO A CA 1
ATOM 752 C C . PRO A 1 91 ? 9.310 -28.200 -11.544 1.00 59.94 91 PRO A C 1
ATOM 754 O O . PRO A 1 91 ? 8.963 -29.297 -11.975 1.00 59.94 91 PRO A O 1
ATOM 757 N N . LEU A 1 92 ? 9.482 -27.169 -12.381 1.00 57.25 92 LEU A N 1
ATOM 758 C CA . LEU A 1 92 ? 9.247 -27.248 -13.829 1.00 57.25 92 LEU A CA 1
ATOM 759 C C . LEU A 1 92 ? 10.464 -27.795 -14.594 1.00 57.25 92 LEU A C 1
ATOM 761 O O . LEU A 1 92 ? 11.579 -27.292 -14.421 1.00 57.25 92 LEU A O 1
ATOM 765 N N . LYS A 1 93 ? 10.217 -28.759 -15.500 1.00 61.50 93 LYS A N 1
ATOM 766 C CA . LYS A 1 93 ? 11.213 -29.440 -16.356 1.00 61.50 93 LYS A CA 1
ATOM 767 C C . LYS A 1 93 ? 12.182 -28.454 -17.034 1.00 61.50 93 LYS A C 1
ATOM 769 O O . LYS A 1 93 ? 11.771 -27.474 -17.648 1.00 61.50 93 LYS A O 1
ATOM 774 N N . ALA A 1 94 ? 13.475 -28.769 -16.959 1.00 56.47 94 ALA A N 1
ATOM 775 C CA . ALA A 1 94 ? 14.607 -27.890 -17.272 1.00 56.47 94 ALA A CA 1
ATOM 776 C C . ALA A 1 94 ? 14.736 -27.408 -18.737 1.00 56.47 94 ALA A C 1
ATOM 778 O O . ALA A 1 94 ? 15.502 -26.485 -18.997 1.00 56.47 94 ALA A O 1
ATOM 779 N N . GLY A 1 95 ? 14.011 -28.006 -19.689 1.00 58.00 95 GLY A N 1
ATOM 780 C CA . GLY A 1 95 ? 14.276 -27.842 -21.127 1.00 58.00 95 GLY A CA 1
ATOM 781 C C . GLY A 1 95 ? 13.445 -26.801 -21.886 1.00 58.00 95 GLY A C 1
ATOM 782 O O . GLY A 1 95 ? 13.618 -26.697 -23.093 1.00 58.00 95 GLY A O 1
ATOM 783 N N . LYS A 1 96 ? 12.522 -26.073 -21.240 1.00 61.94 96 LYS A N 1
ATOM 784 C CA . LYS A 1 96 ? 11.564 -25.182 -21.934 1.00 61.94 96 LYS A CA 1
ATOM 785 C C . LYS A 1 96 ? 11.373 -23.815 -21.266 1.00 61.94 96 LYS A C 1
ATOM 787 O O . LYS A 1 96 ? 10.252 -23.335 -21.225 1.00 61.94 96 LYS A O 1
ATOM 792 N N . LYS A 1 97 ? 12.412 -23.240 -20.657 1.00 67.75 97 LYS A N 1
ATOM 793 C CA . LYS A 1 97 ? 12.285 -21.919 -20.019 1.00 67.75 97 LYS A CA 1
ATOM 794 C C . LYS A 1 97 ? 12.976 -20.863 -20.871 1.00 67.75 97 LYS A C 1
ATOM 796 O O . LYS A 1 97 ? 14.190 -20.965 -21.060 1.00 67.75 97 LYS A O 1
ATOM 801 N N . ASP A 1 98 ? 12.210 -19.900 -21.363 1.00 72.25 98 ASP A N 1
ATOM 802 C CA . ASP A 1 98 ? 12.711 -18.698 -22.028 1.00 72.25 98 ASP A CA 1
ATOM 803 C C . ASP A 1 98 ? 13.045 -17.600 -20.992 1.00 72.25 98 ASP A C 1
ATOM 805 O O . ASP A 1 98 ? 12.726 -17.709 -19.805 1.00 72.25 98 ASP A O 1
ATOM 809 N N . ALA A 1 99 ? 13.703 -16.526 -21.424 1.00 73.56 99 ALA A N 1
ATOM 810 C CA . ALA A 1 99 ? 13.957 -15.332 -20.626 1.00 73.56 99 ALA A CA 1
ATOM 811 C C . ALA A 1 99 ? 12.659 -14.724 -20.064 1.00 73.56 99 ALA A C 1
ATOM 813 O O . ALA A 1 99 ? 12.665 -14.228 -18.940 1.00 73.56 99 ALA A O 1
ATOM 814 N N . VAL A 1 100 ? 11.548 -14.826 -20.802 1.00 78.75 100 VAL A N 1
ATOM 815 C CA . VAL A 1 100 ? 10.215 -14.406 -20.338 1.00 78.75 100 VAL A CA 1
ATOM 816 C C . VAL A 1 100 ? 9.768 -15.226 -19.127 1.00 78.75 100 VAL A C 1
ATOM 818 O O . VAL A 1 100 ? 9.372 -14.653 -18.116 1.00 78.75 100 VAL A O 1
ATOM 821 N N . ASP A 1 101 ? 9.916 -16.555 -19.170 1.00 76.94 101 ASP A N 1
ATOM 822 C CA . ASP A 1 101 ? 9.579 -17.420 -18.031 1.00 76.94 101 ASP A CA 1
ATOM 823 C C . ASP A 1 101 ? 10.435 -17.085 -16.803 1.00 76.94 101 ASP A C 1
ATOM 825 O O . ASP A 1 101 ? 9.977 -17.174 -15.665 1.00 76.94 101 ASP A O 1
ATOM 829 N N . ALA A 1 102 ? 11.691 -16.687 -17.020 1.00 73.94 102 ALA A N 1
ATOM 830 C CA . ALA A 1 102 ? 12.593 -16.271 -15.953 1.00 73.94 102 ALA A CA 1
ATOM 831 C C . ALA A 1 102 ? 12.100 -15.001 -15.243 1.00 73.94 102 ALA A C 1
ATOM 833 O O . ALA A 1 102 ? 12.128 -14.938 -14.013 1.00 73.94 102 ALA A O 1
ATOM 834 N N . ILE A 1 103 ? 11.646 -14.015 -16.023 1.00 76.88 103 ILE A N 1
ATOM 835 C CA . ILE A 1 103 ? 11.085 -12.753 -15.532 1.00 76.88 103 ILE A CA 1
ATOM 836 C C . ILE A 1 103 ? 9.801 -13.029 -14.748 1.00 76.88 103 ILE A C 1
ATOM 838 O O . ILE A 1 103 ? 9.725 -12.665 -13.578 1.00 76.88 103 ILE A O 1
ATOM 842 N N . LEU A 1 104 ? 8.871 -13.794 -15.323 1.00 80.38 104 LEU A N 1
ATOM 843 C CA . LEU A 1 104 ? 7.599 -14.126 -14.676 1.00 80.38 104 LEU A CA 1
ATOM 844 C C . LEU A 1 104 ? 7.789 -14.881 -13.354 1.00 80.38 104 LEU A C 1
ATOM 846 O O . LEU A 1 104 ? 7.155 -14.564 -12.353 1.00 80.38 104 LEU A O 1
ATOM 850 N N . ILE A 1 105 ? 8.689 -15.871 -13.307 1.00 77.31 105 ILE A N 1
ATOM 851 C CA . ILE A 1 105 ? 8.974 -16.601 -12.058 1.00 77.31 105 ILE A CA 1
ATOM 852 C C . ILE A 1 105 ? 9.562 -15.660 -11.001 1.00 77.31 105 ILE A C 1
ATOM 854 O O . ILE A 1 105 ? 9.313 -15.845 -9.808 1.00 77.31 105 ILE A O 1
ATOM 858 N N . GLN A 1 106 ? 10.388 -14.699 -11.413 1.00 75.44 106 GLN A N 1
ATOM 859 C CA . GLN A 1 106 ? 10.970 -13.731 -10.496 1.00 75.44 106 GLN A CA 1
ATOM 860 C C . GLN A 1 106 ? 9.914 -12.767 -9.946 1.00 75.44 106 GLN A C 1
ATOM 862 O O . GLN A 1 106 ? 9.883 -12.566 -8.735 1.00 75.44 106 GLN A O 1
ATOM 867 N N . GLU A 1 107 ? 9.053 -12.225 -10.805 1.00 76.44 107 GLU A N 1
ATOM 868 C CA . GLU A 1 107 ? 7.954 -11.327 -10.429 1.00 76.44 107 GLU A CA 1
ATOM 869 C C . GLU A 1 107 ? 6.982 -12.014 -9.467 1.00 76.44 107 GLU A C 1
ATOM 871 O O . GLU A 1 107 ? 6.765 -11.526 -8.359 1.00 76.44 107 GLU A O 1
ATOM 876 N N . LEU A 1 108 ? 6.520 -13.222 -9.807 1.00 79.50 108 LEU A N 1
ATOM 877 C CA . LEU A 1 108 ? 5.619 -13.997 -8.948 1.00 79.50 108 LEU A CA 1
ATOM 878 C C . LEU A 1 108 ? 6.186 -14.212 -7.541 1.00 79.50 108 LEU A C 1
ATOM 880 O O . LEU A 1 108 ? 5.467 -14.097 -6.558 1.00 79.50 108 LEU A O 1
ATOM 884 N N . ARG A 1 109 ? 7.487 -14.495 -7.417 1.00 76.88 109 ARG A N 1
ATOM 885 C CA . ARG A 1 109 ? 8.134 -14.696 -6.106 1.00 76.88 109 ARG A CA 1
ATOM 886 C C . ARG A 1 109 ? 8.224 -13.430 -5.268 1.00 76.88 109 ARG A C 1
ATOM 888 O O . ARG A 1 109 ? 8.422 -13.520 -4.058 1.00 76.88 109 ARG A O 1
ATOM 895 N N . GLU A 1 110 ? 8.210 -12.274 -5.911 1.00 74.06 110 GLU A N 1
ATOM 896 C CA . GLU A 1 110 ? 8.281 -10.985 -5.233 1.00 74.06 110 GLU A CA 1
ATOM 897 C C . GLU A 1 110 ? 6.908 -10.530 -4.764 1.00 74.06 110 GLU A C 1
ATOM 899 O O . GLU A 1 110 ? 6.811 -9.930 -3.696 1.00 74.06 110 GLU A O 1
ATOM 904 N N . GLU A 1 111 ? 5.862 -10.893 -5.500 1.00 75.25 111 GLU A N 1
ATOM 905 C CA . GLU A 1 111 ? 4.477 -10.572 -5.165 1.00 75.25 111 GLU A CA 1
ATOM 906 C C . GLU A 1 111 ? 3.840 -11.584 -4.197 1.00 75.25 111 GLU A C 1
ATOM 908 O O . GLU A 1 111 ? 3.077 -11.187 -3.318 1.00 75.25 111 GLU A O 1
ATOM 913 N N . GLU A 1 112 ? 4.194 -12.873 -4.285 1.00 80.31 112 GLU A N 1
ATOM 914 C CA . GLU A 1 112 ? 3.600 -13.962 -3.487 1.00 80.31 112 GLU A CA 1
ATOM 915 C C . GLU A 1 112 ? 3.580 -13.696 -1.967 1.00 80.31 112 GLU A C 1
ATOM 917 O O . GLU A 1 112 ? 2.538 -13.919 -1.346 1.00 80.31 112 GLU A O 1
ATOM 922 N N . PRO A 1 113 ? 4.651 -13.174 -1.327 1.00 78.88 113 PRO A N 1
ATOM 923 C CA . PRO A 1 113 ? 4.615 -12.859 0.100 1.00 78.88 113 PRO A CA 1
ATOM 924 C C . PRO A 1 113 ? 3.556 -11.820 0.478 1.00 78.88 113 PRO A C 1
ATOM 926 O O . PRO A 1 113 ? 3.096 -11.825 1.616 1.00 78.88 113 PRO A O 1
ATOM 929 N N . GLN A 1 114 ? 3.198 -10.931 -0.450 1.00 73.75 114 GLN A N 1
ATOM 930 C CA . GLN A 1 114 ? 2.220 -9.871 -0.233 1.00 73.75 114 GLN A CA 1
ATOM 931 C C . GLN A 1 114 ? 0.782 -10.392 -0.383 1.00 73.75 114 GLN A C 1
ATOM 933 O O . GLN A 1 114 ? -0.123 -9.850 0.236 1.00 73.75 114 GLN A O 1
ATOM 938 N N . TRP A 1 115 ? 0.565 -11.466 -1.151 1.00 80.19 115 TRP A N 1
ATOM 939 C CA . TRP A 1 115 ? -0.760 -12.078 -1.352 1.00 80.19 115 TRP A CA 1
ATOM 940 C C . TRP A 1 115 ? -1.257 -12.895 -0.156 1.00 80.19 115 TRP A C 1
ATOM 942 O O . TRP A 1 115 ? -2.436 -13.231 -0.075 1.00 80.19 115 TRP A O 1
ATOM 952 N N . VAL A 1 116 ? -0.354 -13.250 0.755 1.00 80.12 116 VAL A N 1
ATOM 953 C CA . VAL A 1 116 ? -0.669 -14.004 1.976 1.00 80.12 116 VAL A CA 1
ATOM 954 C C . VAL A 1 116 ? -0.585 -13.144 3.239 1.00 80.12 116 VAL A C 1
ATOM 956 O O . VAL A 1 116 ? -0.765 -13.665 4.340 1.00 80.12 116 VAL A O 1
ATOM 959 N N . ASP A 1 117 ? -0.282 -11.851 3.100 1.00 84.00 117 ASP A N 1
ATOM 960 C CA . ASP A 1 117 ? -0.172 -10.910 4.213 1.00 84.00 117 ASP A CA 1
ATOM 961 C C . ASP A 1 117 ? -1.541 -10.300 4.539 1.00 84.00 117 ASP A C 1
ATOM 963 O O . ASP A 1 117 ? -1.956 -9.316 3.934 1.00 84.00 117 ASP A O 1
ATOM 967 N N . TYR A 1 118 ? -2.237 -10.906 5.502 1.00 87.00 118 TYR A N 1
ATOM 968 C CA . TYR A 1 118 ? -3.532 -10.442 6.009 1.00 87.00 118 TYR A CA 1
ATOM 969 C C . TYR A 1 118 ? -3.408 -9.655 7.322 1.00 87.00 118 TYR A C 1
ATOM 971 O O . TYR A 1 118 ? -4.408 -9.452 8.004 1.00 87.00 118 TYR A O 1
ATOM 979 N N . ASP A 1 119 ? -2.205 -9.238 7.737 1.00 85.12 119 ASP A N 1
ATOM 980 C CA . ASP A 1 119 ? -2.014 -8.638 9.066 1.00 85.12 119 ASP A CA 1
ATOM 981 C C . ASP A 1 119 ? -2.849 -7.356 9.260 1.00 85.12 119 ASP A C 1
ATOM 983 O O . ASP A 1 119 ? -3.375 -7.128 10.354 1.00 85.12 119 ASP A O 1
ATOM 987 N N . ASP A 1 120 ? -3.007 -6.547 8.208 1.00 85.31 120 ASP A N 1
ATOM 988 C CA . ASP A 1 120 ? -3.799 -5.311 8.247 1.00 85.31 120 ASP A CA 1
ATOM 989 C C . ASP A 1 120 ? -5.315 -5.598 8.228 1.00 85.31 120 ASP A C 1
ATOM 991 O O . ASP A 1 120 ? -6.062 -4.990 8.998 1.00 85.31 120 ASP A O 1
ATOM 995 N N . ASP A 1 121 ? -5.766 -6.582 7.443 1.00 90.88 121 ASP A N 1
ATOM 996 C CA . ASP A 1 121 ? -7.171 -7.016 7.417 1.00 90.88 121 ASP A CA 1
ATOM 997 C C . ASP A 1 121 ? -7.588 -7.650 8.753 1.00 90.88 121 ASP A C 1
ATOM 999 O O . ASP A 1 121 ? -8.629 -7.316 9.325 1.00 90.88 121 ASP A O 1
ATOM 1003 N N . GLU A 1 122 ? -6.748 -8.534 9.305 1.00 91.31 122 GLU A N 1
ATOM 1004 C CA . GLU A 1 122 ? -6.949 -9.127 10.628 1.00 91.31 122 GLU A CA 1
ATOM 1005 C C . GLU A 1 122 ? -7.082 -8.048 11.702 1.00 91.31 122 GLU A C 1
ATOM 1007 O O . GLU A 1 122 ? -7.892 -8.171 12.623 1.00 91.31 122 GLU A O 1
ATOM 1012 N N . LEU A 1 123 ? -6.236 -7.021 11.628 1.00 89.56 123 LEU A N 1
ATOM 1013 C CA . LEU A 1 123 ? -6.243 -5.918 12.570 1.00 89.56 123 LEU A CA 1
ATOM 1014 C C . LEU A 1 123 ? -7.535 -5.105 12.464 1.00 89.56 123 LEU A C 1
ATOM 1016 O O . LEU A 1 123 ? -8.126 -4.788 13.496 1.00 89.56 123 LEU A O 1
ATOM 1020 N N . ALA A 1 124 ? -7.979 -4.799 11.245 1.00 92.75 124 ALA A N 1
ATOM 1021 C CA . ALA A 1 124 ? -9.221 -4.075 11.014 1.00 92.75 124 ALA A CA 1
ATOM 1022 C C . ALA A 1 124 ? -10.418 -4.822 11.621 1.00 92.75 124 ALA A C 1
ATOM 1024 O O . ALA A 1 124 ? -11.200 -4.235 12.369 1.00 92.75 124 ALA A O 1
ATOM 1025 N N . VAL A 1 125 ? -10.504 -6.137 11.394 1.00 96.31 125 VAL A N 1
ATOM 1026 C CA . VAL A 1 125 ? -11.557 -6.978 11.983 1.00 96.31 125 VAL A CA 1
ATOM 1027 C C . VAL A 1 125 ? -11.453 -7.011 13.511 1.00 96.31 125 VAL A C 1
ATOM 1029 O O . VAL A 1 125 ? -12.469 -6.903 14.196 1.00 96.31 125 VAL A O 1
ATOM 1032 N N . LYS A 1 126 ? -10.242 -7.121 14.075 1.00 94.81 126 LYS A N 1
ATOM 1033 C CA . LYS A 1 126 ? -10.040 -7.097 15.536 1.00 94.81 126 LYS A CA 1
ATOM 1034 C C . LYS A 1 126 ? -10.523 -5.790 16.157 1.00 94.81 126 LYS A C 1
ATOM 1036 O O . LYS A 1 126 ? -11.196 -5.844 17.182 1.00 94.81 126 LYS A O 1
ATOM 1041 N N . PHE A 1 127 ? -10.209 -4.647 15.549 1.00 94.75 127 PHE A N 1
ATOM 1042 C CA . PHE A 1 127 ? -10.696 -3.351 16.021 1.00 94.75 127 PHE A CA 1
ATOM 1043 C C . PHE A 1 127 ? -12.212 -3.248 15.927 1.00 94.75 127 PHE A C 1
ATOM 1045 O O . PHE A 1 127 ? -12.846 -2.911 16.918 1.00 94.75 127 PHE A O 1
ATOM 1052 N N . GLN A 1 128 ? -12.799 -3.648 14.797 1.00 97.62 128 GLN A N 1
ATOM 1053 C CA . GLN A 1 128 ? -14.250 -3.641 14.629 1.00 97.62 128 GLN A CA 1
ATOM 1054 C C . GLN A 1 128 ? -14.962 -4.464 15.715 1.00 97.62 128 GLN A C 1
ATOM 1056 O O . GLN A 1 128 ? -15.977 -4.039 16.263 1.00 97.62 128 GLN A O 1
ATOM 1061 N N . VAL A 1 129 ? -14.431 -5.645 16.042 1.00 97.88 129 VAL A N 1
ATOM 1062 C CA . VAL A 1 129 ? -14.984 -6.496 17.105 1.00 97.88 129 VAL A CA 1
ATOM 1063 C C . VAL A 1 129 ? -14.771 -5.871 18.485 1.00 97.88 129 VAL A C 1
ATOM 1065 O O . VAL A 1 129 ? -15.681 -5.910 19.311 1.00 97.88 129 VAL A O 1
ATOM 1068 N N . ALA A 1 130 ? -13.598 -5.293 18.747 1.00 97.94 130 ALA A N 1
ATOM 1069 C CA . ALA A 1 130 ? -13.307 -4.631 20.015 1.00 97.94 130 ALA A CA 1
ATOM 1070 C C . ALA A 1 130 ? -14.235 -3.433 20.264 1.00 97.94 130 ALA A C 1
ATOM 1072 O O . ALA A 1 130 ? -14.769 -3.313 21.365 1.00 97.94 130 ALA A O 1
ATOM 1073 N N . ASP A 1 131 ? -14.478 -2.611 19.241 1.00 98.19 131 ASP A N 1
ATOM 1074 C CA . ASP A 1 131 ? -15.393 -1.470 19.311 1.00 98.19 131 ASP A CA 1
ATOM 1075 C C . ASP A 1 131 ? -16.827 -1.939 19.587 1.00 98.19 131 ASP A C 1
ATOM 1077 O O . ASP A 1 131 ? -17.474 -1.443 20.506 1.00 98.19 131 ASP A O 1
ATOM 1081 N N . ALA A 1 132 ? -17.296 -2.979 18.887 1.00 98.25 132 ALA A N 1
ATOM 1082 C CA . ALA A 1 132 ? -18.627 -3.541 19.118 1.00 98.25 132 ALA A CA 1
ATOM 1083 C C . ALA A 1 132 ? -18.803 -4.099 20.545 1.00 98.25 132 ALA A C 1
ATOM 1085 O O . ALA A 1 132 ? -19.859 -3.929 21.160 1.00 98.25 132 ALA A O 1
ATOM 1086 N N . ILE A 1 133 ? -17.774 -4.759 21.091 1.00 98.31 133 ILE A N 1
ATOM 1087 C CA . ILE A 1 133 ? -17.783 -5.243 22.479 1.00 98.31 133 ILE A CA 1
ATOM 1088 C C . ILE A 1 133 ? -17.817 -4.064 23.453 1.00 98.31 133 ILE A C 1
ATOM 1090 O O . ILE A 1 133 ? -18.596 -4.083 24.407 1.00 98.31 133 ILE A O 1
ATOM 1094 N N . LEU A 1 134 ? -16.985 -3.046 23.226 1.00 98.44 134 LEU A N 1
ATOM 1095 C CA . LEU A 1 134 ? -16.918 -1.868 24.083 1.00 98.44 134 LEU A CA 1
ATOM 1096 C C . LEU A 1 134 ? -18.263 -1.134 24.119 1.00 98.44 134 LEU A C 1
ATOM 1098 O O . LEU A 1 134 ? -18.746 -0.819 25.206 1.00 98.44 134 LEU A O 1
ATOM 1102 N N . ASP A 1 135 ? -18.898 -0.937 22.965 1.00 98.44 135 ASP A N 1
ATOM 1103 C CA . ASP A 1 135 ? -20.217 -0.312 22.862 1.00 98.44 135 ASP A CA 1
ATOM 1104 C C . ASP A 1 135 ? -21.289 -1.105 23.622 1.00 98.44 135 ASP A C 1
ATOM 1106 O O . ASP A 1 135 ? -22.093 -0.517 24.353 1.00 98.44 135 ASP A O 1
ATOM 1110 N N . SER A 1 136 ? -21.272 -2.441 23.524 1.00 98.38 136 SER A N 1
ATOM 1111 C CA . SER A 1 136 ? -22.182 -3.308 24.288 1.00 98.38 136 SER A CA 1
ATOM 1112 C C . SER A 1 136 ? -21.982 -3.140 25.793 1.00 98.38 136 SER A C 1
ATOM 1114 O O . SER A 1 136 ? -22.943 -2.912 26.526 1.00 98.38 136 SER A O 1
ATOM 1116 N N . LEU A 1 137 ? -20.731 -3.189 26.262 1.00 98.62 137 LEU A N 1
ATOM 1117 C CA . LEU A 1 137 ? -20.406 -3.053 27.683 1.00 98.62 137 LEU A CA 1
ATOM 1118 C C . LEU A 1 137 ? -20.782 -1.671 28.231 1.00 98.62 137 LEU A C 1
ATOM 1120 O O . LEU A 1 137 ? -21.294 -1.567 29.349 1.00 98.62 137 LEU A O 1
ATOM 1124 N N . LEU A 1 138 ? -20.553 -0.606 27.459 1.00 98.50 138 LEU A N 1
ATOM 1125 C CA . LEU A 1 138 ? -20.956 0.749 27.835 1.00 98.50 138 LEU A CA 1
ATOM 1126 C C . LEU A 1 138 ? -22.481 0.869 27.911 1.00 98.50 138 LEU A C 1
ATOM 1128 O O . LEU A 1 138 ? -22.998 1.408 28.891 1.00 98.50 138 LEU A O 1
ATOM 1132 N N . SER A 1 139 ? -23.201 0.323 26.928 1.00 98.31 139 SER A N 1
ATOM 1133 C CA . SER A 1 139 ? -24.667 0.311 26.913 1.00 98.31 139 SER A CA 1
ATOM 1134 C C . SER A 1 139 ? -25.242 -0.432 28.122 1.00 98.31 139 SER A C 1
ATOM 1136 O O . SER A 1 139 ? -26.059 0.122 28.861 1.00 98.31 139 SER A O 1
ATOM 1138 N N . GLU A 1 140 ? -24.750 -1.643 28.395 1.00 98.06 140 GLU A N 1
ATOM 1139 C CA . GLU A 1 140 ? -25.148 -2.440 29.559 1.00 98.06 140 GLU A CA 1
ATOM 1140 C C . GLU A 1 140 ? -24.858 -1.711 30.874 1.00 98.06 140 GLU A C 1
ATOM 1142 O O . GLU A 1 140 ? -25.704 -1.676 31.770 1.00 98.06 140 GLU A O 1
ATOM 1147 N N . THR A 1 141 ? -23.693 -1.067 30.985 1.00 98.38 141 THR A N 1
ATOM 1148 C CA . THR A 1 141 ? -23.324 -0.295 32.179 1.00 98.38 141 THR A CA 1
ATOM 1149 C C . THR A 1 141 ? -24.291 0.866 32.410 1.00 98.38 141 THR A C 1
ATOM 1151 O O . THR A 1 141 ? -24.762 1.055 33.534 1.00 98.38 141 THR A O 1
ATOM 1154 N N . VAL A 1 142 ? -24.637 1.616 31.359 1.00 98.25 142 VAL A N 1
ATOM 1155 C CA . VAL A 1 142 ? -25.623 2.707 31.436 1.00 98.25 142 VAL A CA 1
ATOM 1156 C C . VAL A 1 142 ? -26.992 2.171 31.856 1.00 98.25 142 VAL A C 1
ATOM 1158 O O . VAL A 1 142 ? -27.623 2.741 32.747 1.00 98.25 142 VAL A O 1
ATOM 1161 N N . MET A 1 143 ? -27.438 1.051 31.282 1.00 97.56 143 MET A N 1
ATOM 1162 C CA . MET A 1 143 ? -28.706 0.419 31.660 1.00 97.56 143 MET A CA 1
ATOM 1163 C C . MET A 1 143 ? -28.732 0.015 33.139 1.00 97.56 143 MET A C 1
ATOM 1165 O O . MET A 1 143 ? -29.710 0.293 33.835 1.00 97.56 143 MET A O 1
ATOM 1169 N N . VAL A 1 144 ? -27.661 -0.603 33.642 1.00 98.06 144 VAL A N 1
ATOM 1170 C CA . VAL A 1 144 ? -27.552 -0.997 35.055 1.00 98.06 144 VAL A CA 1
ATOM 1171 C C . VAL A 1 144 ? -27.532 0.228 35.971 1.00 98.06 144 VAL A C 1
ATOM 1173 O O . VAL A 1 144 ? -28.213 0.228 36.997 1.00 98.06 144 VAL A O 1
ATOM 1176 N N . MET A 1 145 ? -26.796 1.284 35.610 1.00 97.75 145 MET A N 1
ATOM 1177 C CA . MET A 1 145 ? -26.770 2.530 36.382 1.00 97.75 145 MET A CA 1
ATOM 1178 C C . MET A 1 145 ? -28.151 3.183 36.465 1.00 97.75 145 MET A C 1
ATOM 1180 O O . MET A 1 145 ? -28.575 3.549 37.562 1.00 97.75 145 MET A O 1
ATOM 1184 N N . ASN A 1 146 ? -28.876 3.258 35.347 1.00 97.06 146 ASN A N 1
ATOM 1185 C CA . ASN A 1 146 ? -30.245 3.775 35.322 1.00 97.06 146 ASN A CA 1
ATOM 1186 C C . ASN A 1 146 ? -31.171 2.932 36.207 1.00 97.06 146 ASN A C 1
ATOM 1188 O O . ASN A 1 146 ? -31.870 3.477 37.052 1.00 97.06 146 ASN A O 1
ATOM 1192 N N . ALA A 1 147 ? -31.092 1.601 36.125 1.00 96.19 147 ALA A N 1
ATOM 1193 C CA . ALA A 1 147 ? -31.900 0.718 36.967 1.00 96.19 147 ALA A CA 1
ATOM 1194 C C . ALA A 1 147 ? -31.609 0.879 38.474 1.00 96.19 147 ALA A C 1
ATOM 1196 O O . ALA A 1 147 ? -32.509 0.739 39.305 1.00 96.19 147 ALA A O 1
ATOM 1197 N N . ILE A 1 148 ? -30.356 1.156 38.855 1.00 96.88 148 ILE A N 1
ATOM 1198 C CA . ILE A 1 148 ? -29.994 1.466 40.247 1.00 96.88 148 ILE A CA 1
ATOM 1199 C C . ILE A 1 148 ? -30.594 2.810 40.671 1.00 96.88 148 ILE A C 1
ATOM 1201 O O . ILE A 1 148 ? -31.105 2.914 41.789 1.00 96.88 148 ILE A O 1
ATOM 1205 N N . GLN A 1 149 ? -30.533 3.818 39.801 1.00 95.12 149 GLN A N 1
ATOM 1206 C CA . GLN A 1 149 ? -31.080 5.144 40.066 1.00 95.12 149 GLN A CA 1
ATOM 1207 C C . GLN A 1 149 ? -32.605 5.097 40.224 1.00 95.12 149 GLN A C 1
ATOM 1209 O O . GLN A 1 149 ? -33.114 5.546 41.248 1.00 95.12 149 GLN A O 1
ATOM 1214 N N . ASP A 1 150 ? -33.311 4.427 39.313 1.00 94.94 150 ASP A N 1
ATOM 1215 C CA . ASP A 1 150 ? -34.765 4.250 39.379 1.00 94.94 150 ASP A CA 1
ATOM 1216 C C . ASP A 1 150 ? -35.197 3.558 40.682 1.00 94.94 150 ASP A C 1
ATOM 1218 O O . ASP A 1 150 ? -36.170 3.954 41.327 1.00 94.94 150 ASP A O 1
ATOM 1222 N N . ARG A 1 151 ? -34.446 2.537 41.126 1.00 94.25 151 ARG A N 1
ATOM 1223 C CA . ARG A 1 151 ? -34.696 1.865 42.415 1.00 94.25 151 ARG A CA 1
ATOM 1224 C C . ARG A 1 151 ? -34.492 2.796 43.607 1.00 94.25 151 ARG A C 1
ATOM 1226 O O . ARG A 1 151 ? -35.246 2.702 44.576 1.00 94.25 151 ARG A O 1
ATOM 1233 N N . ARG A 1 152 ? -33.479 3.668 43.566 1.00 92.56 152 ARG A N 1
ATOM 1234 C CA . ARG A 1 152 ? -33.258 4.670 44.620 1.00 92.56 152 ARG A CA 1
ATOM 1235 C C . ARG A 1 152 ? -34.403 5.671 44.658 1.00 92.56 152 ARG A C 1
ATOM 1237 O O . ARG A 1 152 ? -34.963 5.874 45.731 1.00 92.56 152 ARG A O 1
ATOM 1244 N N . ASP A 1 153 ? -34.792 6.217 43.515 1.00 92.25 153 ASP A N 1
ATOM 1245 C CA . ASP A 1 153 ? -35.850 7.225 43.427 1.00 92.25 153 ASP A CA 1
ATOM 1246 C C . ASP A 1 153 ? -37.206 6.651 43.872 1.00 92.25 153 ASP A C 1
ATOM 1248 O O . ASP A 1 153 ? -37.930 7.284 44.643 1.00 92.25 153 ASP A O 1
ATOM 1252 N N . ALA A 1 154 ? -37.504 5.399 43.507 1.00 87.81 154 ALA A N 1
ATOM 1253 C CA . ALA A 1 154 ? -38.670 4.680 44.017 1.00 87.81 154 ALA A CA 1
ATOM 1254 C C . ALA A 1 154 ? -38.633 4.507 45.547 1.00 87.81 154 ALA A C 1
ATOM 1256 O O . ALA A 1 154 ? -39.642 4.738 46.210 1.00 87.81 154 ALA A O 1
ATOM 1257 N N . SER A 1 155 ? -37.478 4.152 46.126 1.00 83.31 155 SER A N 1
ATOM 1258 C CA . SER A 1 155 ? -37.335 3.998 47.584 1.00 83.31 155 SER A CA 1
ATOM 1259 C C . SER A 1 155 ? -37.489 5.316 48.353 1.00 83.31 155 SER A C 1
ATOM 1261 O O . SER A 1 155 ? -38.037 5.327 49.454 1.00 83.31 155 SER A O 1
ATOM 1263 N N . VAL A 1 156 ? -37.036 6.431 47.771 1.00 82.25 156 VAL A N 1
ATOM 1264 C CA . VAL A 1 156 ? -37.171 7.771 48.358 1.00 82.25 156 VAL A CA 1
ATOM 1265 C C . VAL A 1 156 ? -38.627 8.225 48.326 1.00 82.25 156 VAL A C 1
AT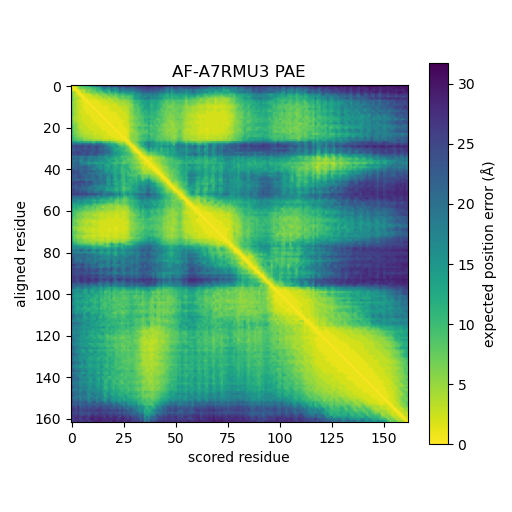OM 1267 O O . VAL A 1 156 ? -39.132 8.713 49.336 1.00 82.25 156 VAL A O 1
ATOM 1270 N N . ASN A 1 157 ? -39.323 8.013 47.206 1.00 76.50 157 ASN A N 1
ATOM 1271 C CA . ASN A 1 157 ? -40.748 8.319 47.106 1.00 76.50 157 ASN A CA 1
ATOM 1272 C C . ASN A 1 157 ? -41.576 7.489 48.099 1.00 76.50 157 ASN A C 1
ATOM 1274 O O . ASN A 1 157 ? -42.428 8.046 48.781 1.00 76.50 157 ASN A O 1
ATOM 1278 N N . ASP A 1 158 ? -41.299 6.192 48.256 1.00 73.50 158 ASP A N 1
ATOM 1279 C CA . ASP A 1 158 ? -42.044 5.329 49.189 1.00 73.50 158 ASP A CA 1
ATOM 1280 C C . ASP A 1 158 ? -41.853 5.741 50.668 1.00 73.50 158 ASP A C 1
ATOM 1282 O O . ASP A 1 158 ? -42.759 5.582 51.486 1.00 73.50 158 ASP A O 1
ATOM 1286 N N . MET A 1 159 ? -40.712 6.352 51.022 1.00 66.81 159 MET A N 1
ATOM 1287 C CA . MET A 1 159 ? -40.514 6.986 52.337 1.00 66.81 159 MET A CA 1
ATOM 1288 C C . MET A 1 159 ? -41.260 8.315 52.508 1.00 66.81 159 MET A C 1
ATOM 1290 O O . MET A 1 159 ? -41.560 8.676 53.640 1.00 66.81 159 MET A O 1
ATOM 1294 N N . GLN A 1 160 ? -41.541 9.057 51.433 1.00 58.28 160 GLN A N 1
ATOM 1295 C CA . GLN A 1 160 ? -42.270 10.332 51.515 1.00 58.28 160 GLN A CA 1
ATOM 1296 C C . GLN A 1 160 ? -43.789 10.161 51.669 1.00 58.28 160 GLN A C 1
ATOM 1298 O O . GLN A 1 160 ? -44.451 11.090 52.126 1.00 58.28 160 GLN A O 1
ATOM 1303 N N . TYR A 1 161 ? -44.340 9.002 51.295 1.00 60.03 161 TYR A N 1
ATOM 1304 C CA . TYR A 1 161 ? -45.777 8.701 51.372 1.00 60.03 161 TYR A CA 1
ATOM 1305 C C . TYR A 1 161 ? -46.162 7.755 52.531 1.00 60.03 161 TYR A C 1
ATOM 1307 O O . TYR A 1 161 ? -47.312 7.314 52.598 1.00 60.03 161 TYR A O 1
ATOM 1315 N N . ARG A 1 162 ? -45.231 7.459 53.447 1.00 51.72 162 ARG A N 1
ATOM 1316 C CA . ARG A 1 162 ? -45.493 6.822 54.751 1.00 51.72 162 ARG A CA 1
ATOM 1317 C C . ARG A 1 162 ? -45.536 7.856 55.867 1.00 51.72 162 ARG A C 1
ATOM 1319 O O . ARG A 1 162 ? -46.345 7.643 56.796 1.00 51.72 162 ARG A O 1
#

Organism: Nematostella vectensis (NCBI:txid45351)

Nearest PDB structures (foldseek):
  2k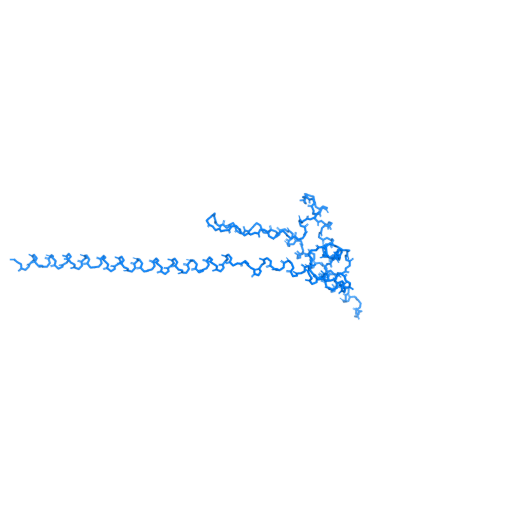q9-assembly1_A  TM=2.653E-01  e=4.092E+00  Agrobacterium fabrum str. C58

Mean predicted aligned error: 12.56 Å

Radius of gyration: 30.65 Å; Cα contacts (8 Å, |Δi|>4): 43; chains: 1; bounding box: 75×51×90 Å

Sequence (162 aa):
NDPNAASKQSYQKLVFDLTGDVFRDILHEESPPARPLWMKQRRRQKSRIYRSLTPLRDEDDYLQVVQSRVMNLIGLGTERPNLETLRRKTPLKAGKKDAVDAILIQELREEEPQWVDYDDDELAVKFQVADAILDSLLSETVMVMNAIQDRRDASVNDMQYR